Protein AF-A0A352LZV0-F1 (afdb_monomer_lite)

Radius of gyration: 14.79 Å; chains: 1; bounding box: 40×25×39 Å

Sequence (116 aa):
MALHNYATSRDPLQDGDRGFREFVKYRDIMFKHALDIPQIGCEGGTRPEDTGGDLDKMADWVVHGYESMKDAPDYFFCFSPWLLTAPAGSGWENHAWIKPDGKELPVVRKLIDIKN

Foldseek 3Di:
DEDAQALALPQCVPNPNHRRVCVVVVCVVCVVVVRPAAYEHPEYAYACVSVPNPLVSSLVRRLVSQVCVVVDPPRYDDHDYHEQEDDPPDPCQRRHQQHPVRDGGPNVVVVVVDDD

pLDDT: mean 89.56, std 6.38, range [55.75, 96.38]

Structure (mmCIF, N/CA/C/O backbone):
data_AF-A0A352LZV0-F1
#
_entry.id   AF-A0A352LZV0-F1
#
loop_
_atom_site.group_PDB
_atom_site.id
_atom_site.type_symbol
_atom_site.label_atom_id
_atom_site.label_alt_id
_atom_site.label_comp_id
_atom_site.label_asym_id
_atom_site.label_entity_id
_atom_site.label_seq_id
_atom_site.pdbx_PDB_ins_code
_atom_site.Cartn_x
_atom_site.Cartn_y
_atom_site.Cartn_z
_atom_site.occupancy
_atom_site.B_iso_or_equiv
_atom_site.auth_seq_id
_atom_site.auth_comp_id
_atom_site.auth_asym_id
_atom_site.auth_atom_id
_atom_site.pdbx_PDB_model_num
ATOM 1 N N . MET A 1 1 ? 13.603 -10.148 -3.340 1.00 89.44 1 MET A N 1
ATOM 2 C CA . MET A 1 1 ? 13.851 -8.982 -2.471 1.00 89.44 1 MET A CA 1
ATOM 3 C C . MET A 1 1 ? 12.579 -8.661 -1.720 1.00 89.44 1 MET A C 1
ATOM 5 O O . MET A 1 1 ? 11.523 -8.632 -2.339 1.00 89.44 1 MET A O 1
ATOM 9 N N . ALA A 1 2 ? 12.687 -8.446 -0.415 1.00 90.94 2 ALA A N 1
ATOM 10 C CA . ALA A 1 2 ? 11.583 -7.974 0.409 1.00 90.94 2 ALA A CA 1
ATOM 11 C C . ALA A 1 2 ? 11.683 -6.448 0.540 1.00 90.94 2 ALA A C 1
ATOM 13 O O . ALA A 1 2 ? 12.785 -5.932 0.731 1.00 90.94 2 ALA A O 1
ATOM 14 N N . LEU A 1 3 ? 10.569 -5.742 0.356 1.00 90.38 3 LEU A N 1
ATOM 15 C CA . LEU A 1 3 ? 10.523 -4.284 0.304 1.00 90.38 3 LEU A CA 1
ATOM 16 C C . LEU A 1 3 ? 9.553 -3.713 1.330 1.00 90.38 3 LEU A C 1
ATOM 18 O O . LEU A 1 3 ? 8.443 -4.218 1.503 1.00 90.38 3 LEU A O 1
ATOM 22 N N . HIS A 1 4 ? 9.975 -2.604 1.932 1.00 90.00 4 HIS A N 1
ATOM 23 C CA . HIS A 1 4 ? 9.130 -1.737 2.737 1.00 90.00 4 HIS A CA 1
ATOM 24 C C . HIS A 1 4 ? 8.680 -0.597 1.819 1.00 90.00 4 HIS A C 1
ATOM 26 O O . HIS A 1 4 ? 9.510 0.199 1.381 1.00 90.00 4 HIS A O 1
ATOM 32 N N . ASN A 1 5 ? 7.401 -0.557 1.455 1.00 87.75 5 ASN A N 1
ATOM 33 C CA . ASN A 1 5 ? 6.903 0.273 0.357 1.00 87.75 5 ASN A CA 1
ATOM 34 C C . ASN A 1 5 ? 5.754 1.173 0.827 1.00 87.75 5 ASN A C 1
ATOM 36 O O . ASN A 1 5 ? 4.582 0.798 0.751 1.00 87.75 5 ASN A O 1
ATOM 40 N N . TYR A 1 6 ? 6.102 2.340 1.366 1.00 87.75 6 TYR A N 1
ATOM 41 C CA . TYR A 1 6 ? 5.155 3.273 1.977 1.00 87.75 6 TYR A CA 1
ATOM 42 C C . TYR A 1 6 ? 4.750 4.387 1.011 1.00 87.75 6 TYR A C 1
ATOM 44 O O . TYR A 1 6 ? 5.595 4.947 0.322 1.00 87.75 6 TYR A O 1
ATOM 52 N N . ALA A 1 7 ? 3.471 4.772 1.025 1.00 81.94 7 ALA A N 1
ATOM 53 C CA . ALA A 1 7 ? 2.973 5.894 0.226 1.00 81.94 7 ALA A CA 1
ATOM 54 C C . ALA A 1 7 ? 3.647 7.225 0.610 1.00 81.94 7 ALA A C 1
ATOM 56 O O . ALA A 1 7 ? 3.904 8.065 -0.257 1.00 81.94 7 ALA A O 1
ATOM 57 N N . THR A 1 8 ? 4.005 7.392 1.891 1.00 84.31 8 THR A N 1
ATOM 58 C CA . THR A 1 8 ? 4.530 8.645 2.464 1.00 84.31 8 THR A CA 1
ATOM 59 C C . THR A 1 8 ? 3.548 9.806 2.240 1.00 84.31 8 THR A C 1
ATOM 61 O O . THR A 1 8 ? 2.345 9.598 2.237 1.00 84.31 8 THR A O 1
ATOM 64 N N . SER A 1 9 ? 4.013 11.034 2.015 1.00 79.25 9 SER A N 1
ATOM 65 C CA . SER A 1 9 ? 3.156 12.213 1.820 1.00 79.25 9 SER A CA 1
ATOM 66 C C . SER A 1 9 ? 2.605 12.389 0.395 1.00 79.25 9 SER A C 1
ATOM 68 O O . SER A 1 9 ? 2.148 13.481 0.051 1.00 79.25 9 SER A O 1
ATOM 70 N N . ARG A 1 10 ? 2.694 11.368 -0.466 1.00 82.81 10 ARG A N 1
ATOM 71 C CA . ARG A 1 10 ? 2.282 11.441 -1.878 1.00 82.81 10 ARG A CA 1
ATOM 72 C C . ARG A 1 10 ? 0.884 10.885 -2.058 1.00 82.81 10 ARG A C 1
ATOM 74 O O . ARG A 1 10 ? 0.639 9.754 -1.654 1.00 82.81 10 ARG A O 1
ATOM 81 N N . ASP A 1 11 ? 0.005 11.670 -2.678 1.00 84.12 11 ASP A N 1
ATOM 82 C CA . ASP A 1 11 ? -1.384 11.269 -2.885 1.00 84.12 11 ASP A CA 1
ATOM 83 C C . ASP A 1 11 ? -1.495 10.373 -4.124 1.00 84.12 11 ASP A C 1
ATOM 85 O O . ASP A 1 11 ? -1.403 10.889 -5.234 1.00 84.12 11 ASP A O 1
ATOM 89 N N . PRO A 1 12 ? -1.712 9.056 -3.977 1.00 82.94 12 PRO A N 1
ATOM 90 C CA . PRO A 1 12 ? -1.795 8.116 -5.081 1.00 82.94 12 PRO A CA 1
ATOM 91 C C . PRO A 1 12 ? -2.904 8.440 -6.088 1.00 82.94 12 PRO A C 1
ATOM 93 O O . PRO A 1 12 ? -2.817 8.078 -7.260 1.00 82.94 12 PRO A O 1
ATOM 96 N N . LEU A 1 13 ? -3.955 9.131 -5.642 1.00 82.38 13 LEU A N 1
ATOM 97 C CA . LEU A 1 13 ? -5.094 9.485 -6.482 1.00 82.38 13 LEU A CA 1
ATOM 98 C C . LEU A 1 13 ? -4.825 10.750 -7.310 1.00 82.38 13 LEU A C 1
ATOM 100 O O . LEU A 1 13 ? -5.483 10.965 -8.325 1.00 82.38 13 LEU A O 1
ATOM 104 N N . GLN A 1 14 ? -3.875 11.595 -6.889 1.00 85.44 14 GLN A N 1
ATOM 105 C CA . GLN A 1 14 ? -3.570 12.878 -7.539 1.00 85.44 14 GLN A CA 1
ATOM 106 C C . GLN A 1 14 ? -2.193 12.894 -8.212 1.00 85.44 14 GLN A C 1
ATOM 108 O O . GLN A 1 14 ? -2.054 13.372 -9.336 1.00 85.44 14 GLN A O 1
ATOM 113 N N . ASP A 1 15 ? -1.180 12.340 -7.550 1.00 81.25 15 ASP A N 1
ATOM 114 C CA . ASP A 1 15 ? 0.197 12.215 -8.038 1.00 81.25 15 ASP A CA 1
ATOM 115 C C . ASP A 1 15 ? 0.386 10.973 -8.936 1.00 81.25 15 ASP A C 1
ATOM 117 O O . ASP A 1 15 ? 1.516 10.632 -9.323 1.00 81.25 15 ASP A O 1
ATOM 121 N N . GLY A 1 16 ? -0.721 10.291 -9.255 1.00 76.25 16 GLY A N 1
ATOM 122 C CA . GLY A 1 16 ? -0.739 8.945 -9.808 1.00 76.25 16 GLY A CA 1
ATOM 123 C C . GLY A 1 16 ? -0.056 7.974 -8.857 1.00 76.25 16 GLY A C 1
ATOM 124 O O . GLY A 1 16 ? 0.101 8.233 -7.670 1.00 76.25 16 GLY A O 1
ATOM 125 N N . ASP A 1 17 ? 0.466 6.880 -9.389 1.00 69.19 17 ASP A N 1
ATOM 126 C CA . ASP A 1 17 ? 0.951 5.803 -8.536 1.00 69.19 17 ASP A CA 1
ATOM 127 C C . ASP A 1 17 ? 2.315 6.052 -7.838 1.00 69.19 17 ASP A C 1
ATOM 129 O O . ASP A 1 17 ? 3.058 5.137 -7.466 1.00 69.19 17 ASP A O 1
ATOM 133 N N . ARG A 1 18 ? 2.720 7.313 -7.697 1.00 68.75 18 ARG A N 1
ATOM 134 C CA . ARG A 1 18 ? 3.949 7.696 -7.000 1.00 68.75 18 ARG A CA 1
ATOM 135 C C . ARG A 1 18 ? 3.754 7.551 -5.489 1.00 68.75 18 ARG A C 1
ATOM 137 O O . ARG A 1 18 ? 2.689 7.815 -4.957 1.00 68.75 18 ARG A O 1
ATOM 144 N N . GLY A 1 19 ? 4.806 7.132 -4.789 1.00 73.00 19 GLY A N 1
ATOM 145 C CA . GLY A 1 19 ? 4.744 6.784 -3.363 1.00 73.00 19 GLY A 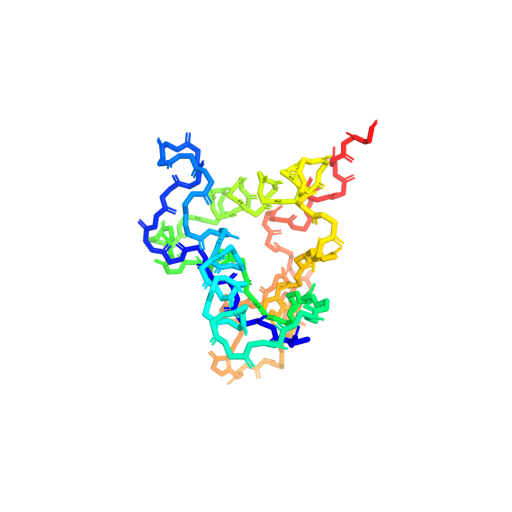CA 1
ATOM 146 C C . GLY A 1 19 ? 4.629 5.276 -3.169 1.00 73.00 19 GLY A C 1
ATOM 147 O O . GLY A 1 19 ? 5.539 4.673 -2.631 1.00 73.00 19 GLY A O 1
ATOM 148 N N . PHE A 1 20 ? 3.602 4.625 -3.718 1.00 82.19 20 PHE A N 1
ATOM 149 C CA . PHE A 1 20 ? 3.463 3.163 -3.604 1.00 82.19 20 PHE A CA 1
ATOM 150 C C . PHE A 1 20 ? 4.153 2.361 -4.725 1.00 82.19 20 PHE A C 1
ATOM 152 O O . PHE A 1 20 ? 4.150 1.132 -4.698 1.00 82.19 20 PHE A O 1
ATOM 159 N N . ARG A 1 21 ? 4.783 3.016 -5.710 1.00 85.94 21 ARG A N 1
ATOM 160 C CA . ARG A 1 21 ? 5.590 2.359 -6.763 1.00 85.94 21 ARG A CA 1
ATOM 161 C C . ARG A 1 21 ? 7.097 2.438 -6.555 1.00 85.94 21 ARG A C 1
ATOM 163 O O . ARG A 1 21 ? 7.858 2.370 -7.523 1.00 85.94 21 ARG A O 1
ATOM 170 N N . GLU A 1 22 ? 7.579 2.579 -5.322 1.00 85.56 22 GLU A N 1
ATOM 171 C CA . GLU A 1 22 ? 9.032 2.609 -5.097 1.00 85.56 22 GLU A CA 1
ATOM 172 C C . GLU A 1 22 ? 9.728 1.312 -5.517 1.00 85.56 22 GLU A C 1
ATOM 174 O O . GLU A 1 22 ? 10.900 1.351 -5.894 1.00 85.56 22 GLU A O 1
ATOM 179 N N . PHE A 1 23 ? 8.995 0.196 -5.583 1.00 89.69 23 PHE A N 1
ATOM 180 C CA . PHE A 1 23 ? 9.463 -1.070 -6.153 1.00 89.69 23 PHE A CA 1
ATOM 181 C C . PHE A 1 23 ? 10.091 -0.910 -7.553 1.00 89.69 23 PHE A C 1
ATOM 183 O O . PHE A 1 23 ? 11.091 -1.561 -7.854 1.00 89.69 23 PHE A O 1
ATOM 190 N N . VAL A 1 24 ? 9.608 0.034 -8.375 1.00 90.94 24 VAL A N 1
ATOM 191 C CA . VAL A 1 24 ? 10.198 0.340 -9.691 1.00 90.94 24 VAL A CA 1
ATOM 192 C C . VAL A 1 24 ? 11.612 0.910 -9.540 1.00 90.94 24 VAL A C 1
ATOM 194 O O . VAL A 1 24 ? 12.545 0.460 -10.199 1.00 90.94 24 VAL A O 1
ATOM 197 N N . LYS A 1 25 ? 11.811 1.856 -8.617 1.00 89.69 25 LYS A N 1
ATOM 198 C CA . LYS A 1 25 ? 13.139 2.436 -8.356 1.00 89.69 25 LYS A CA 1
ATOM 199 C C . LYS A 1 25 ? 14.090 1.394 -7.773 1.00 89.69 25 LYS A C 1
ATOM 201 O O . LYS A 1 25 ? 15.253 1.332 -8.166 1.00 89.69 25 LYS A O 1
ATOM 206 N N . TYR A 1 26 ? 13.603 0.567 -6.847 1.00 90.38 26 TYR A N 1
ATOM 207 C CA . TYR A 1 26 ? 14.402 -0.521 -6.290 1.00 90.38 26 TYR A CA 1
ATOM 208 C C . TYR A 1 26 ? 14.793 -1.526 -7.372 1.00 90.38 26 TYR A C 1
ATOM 210 O O . TYR A 1 26 ? 15.931 -1.988 -7.391 1.00 90.38 26 TYR A O 1
ATOM 218 N N . ARG A 1 27 ? 13.896 -1.817 -8.320 1.00 93.06 27 ARG A N 1
ATOM 219 C CA . ARG A 1 27 ? 14.204 -2.660 -9.474 1.00 93.06 27 ARG A CA 1
ATOM 220 C C . ARG A 1 27 ? 15.349 -2.085 -10.305 1.00 93.06 27 ARG A C 1
ATOM 222 O O . ARG A 1 27 ? 16.301 -2.814 -10.570 1.00 93.06 27 ARG A O 1
ATOM 229 N N . ASP A 1 28 ? 15.303 -0.797 -10.638 1.00 92.75 28 ASP A N 1
ATOM 230 C CA . ASP A 1 28 ? 16.358 -0.131 -11.412 1.00 92.75 28 ASP A CA 1
ATOM 231 C C . ASP A 1 28 ? 17.720 -0.181 -10.707 1.00 92.75 28 ASP A C 1
ATOM 233 O O . ASP A 1 28 ? 18.753 -0.389 -11.345 1.00 92.75 28 ASP A O 1
ATOM 237 N N . ILE A 1 29 ? 17.740 -0.003 -9.382 1.00 92.50 29 ILE A N 1
ATOM 238 C CA . ILE A 1 29 ? 18.966 -0.106 -8.580 1.00 92.50 29 ILE A CA 1
ATOM 239 C C . ILE A 1 29 ? 19.516 -1.531 -8.638 1.00 92.50 29 ILE A C 1
ATOM 241 O O . ILE A 1 29 ? 20.687 -1.720 -8.955 1.00 92.50 29 ILE A O 1
ATOM 245 N N . MET A 1 30 ? 18.679 -2.537 -8.385 1.00 93.19 30 MET A N 1
ATOM 246 C CA . MET A 1 30 ? 19.109 -3.937 -8.392 1.00 93.19 30 MET A CA 1
ATOM 247 C C . MET A 1 30 ? 19.617 -4.365 -9.773 1.00 93.19 30 MET A C 1
ATOM 249 O O . MET A 1 30 ? 20.655 -5.020 -9.877 1.00 93.19 30 MET A O 1
ATOM 253 N N . PHE A 1 31 ? 18.968 -3.900 -10.842 1.00 93.12 31 PHE A N 1
ATOM 254 C CA . PHE A 1 31 ? 19.379 -4.193 -12.211 1.00 93.12 31 PHE A CA 1
ATOM 255 C C . PHE A 1 31 ? 20.765 -3.618 -12.550 1.00 93.12 31 PHE A C 1
ATOM 257 O O . PHE A 1 31 ? 21.559 -4.287 -13.210 1.00 93.12 31 PHE A O 1
ATOM 264 N N . LYS A 1 32 ? 21.123 -2.431 -12.029 1.00 95.50 32 LYS A N 1
ATOM 265 C CA . LYS A 1 32 ? 22.486 -1.864 -12.160 1.00 95.50 32 LYS A CA 1
ATOM 266 C C . LYS A 1 32 ? 23.566 -2.736 -11.518 1.00 95.50 32 LYS A C 1
ATOM 268 O O . LYS A 1 32 ? 24.729 -2.640 -11.900 1.00 95.50 32 LYS A O 1
ATOM 273 N N . HIS A 1 33 ? 23.186 -3.585 -10.570 1.00 95.25 33 HIS A N 1
ATOM 274 C CA . HIS A 1 33 ? 24.065 -4.555 -9.924 1.00 95.25 33 HIS A CA 1
ATOM 275 C C . HIS A 1 33 ? 23.932 -5.967 -10.514 1.00 95.25 33 HIS A C 1
ATOM 277 O O . HIS A 1 33 ? 24.391 -6.923 -9.896 1.00 95.25 33 HIS A O 1
ATOM 283 N N . ALA A 1 34 ? 23.318 -6.107 -11.697 1.00 94.12 34 ALA A N 1
ATOM 284 C CA . ALA A 1 34 ? 23.020 -7.390 -12.338 1.00 94.12 34 ALA A CA 1
ATOM 285 C C . ALA A 1 34 ? 22.181 -8.341 -11.459 1.00 94.12 34 ALA A C 1
ATOM 287 O O . ALA A 1 34 ? 22.239 -9.561 -11.611 1.00 94.12 34 ALA A O 1
ATOM 288 N N . LEU A 1 35 ? 21.386 -7.784 -10.540 1.00 92.06 35 LEU A N 1
ATOM 289 C CA . LEU A 1 35 ? 20.462 -8.531 -9.698 1.00 92.06 35 LEU A CA 1
ATOM 290 C C . LEU A 1 35 ? 19.046 -8.383 -10.249 1.00 92.06 35 LEU A C 1
ATOM 292 O O . LEU A 1 35 ? 18.304 -7.461 -9.909 1.00 92.06 35 LEU A O 1
ATOM 296 N N . ASP A 1 36 ? 18.674 -9.328 -11.103 1.00 89.94 36 ASP A N 1
ATOM 297 C CA . ASP A 1 36 ? 17.310 -9.494 -11.584 1.00 89.94 36 ASP A CA 1
ATOM 298 C C . ASP A 1 36 ? 16.567 -10.477 -10.666 1.00 89.94 36 ASP A C 1
ATOM 300 O O . ASP A 1 36 ? 16.608 -11.688 -10.876 1.00 89.94 36 ASP A O 1
ATOM 304 N N . ILE A 1 37 ? 15.950 -9.967 -9.594 1.00 91.06 37 ILE A N 1
ATOM 305 C CA . ILE A 1 37 ? 15.226 -10.808 -8.629 1.00 91.06 37 ILE A CA 1
ATOM 306 C C . ILE A 1 37 ? 13.781 -10.342 -8.404 1.00 91.06 37 ILE A C 1
ATOM 308 O O . ILE A 1 37 ? 13.537 -9.129 -8.376 1.00 91.06 37 ILE A O 1
ATOM 312 N N . PRO A 1 38 ? 12.842 -11.283 -8.166 1.00 93.69 38 PRO A N 1
ATOM 313 C CA . PRO A 1 38 ? 11.471 -10.985 -7.758 1.00 93.69 38 PRO A CA 1
ATOM 314 C C . PRO A 1 38 ? 11.396 -10.082 -6.529 1.00 93.69 38 PRO A C 1
ATOM 316 O O . PRO A 1 38 ? 12.252 -10.150 -5.639 1.00 93.69 38 PRO A O 1
ATOM 319 N N . GLN A 1 39 ? 10.347 -9.274 -6.449 1.00 94.38 39 GLN A 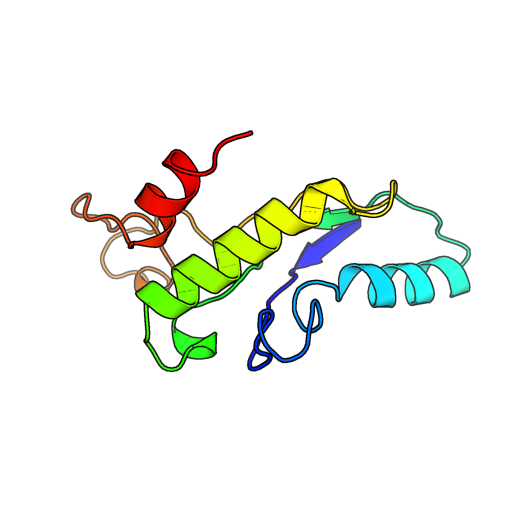N 1
ATOM 320 C CA . GLN A 1 39 ? 10.086 -8.334 -5.369 1.00 94.38 39 GLN A CA 1
ATOM 321 C C . GLN A 1 39 ? 8.739 -8.626 -4.707 1.00 94.38 39 GLN A C 1
ATOM 323 O O . GLN A 1 39 ? 7.722 -8.796 -5.376 1.00 94.38 39 GLN A O 1
ATOM 328 N N 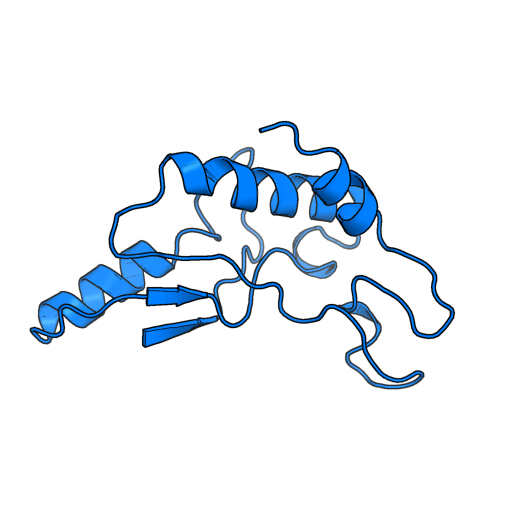. ILE A 1 40 ? 8.741 -8.655 -3.379 1.00 92.88 40 ILE A N 1
ATOM 329 C CA . ILE A 1 40 ? 7.541 -8.773 -2.549 1.00 92.88 40 ILE A CA 1
ATOM 330 C C . ILE A 1 40 ? 7.493 -7.577 -1.600 1.00 92.88 40 ILE A C 1
ATOM 332 O O . ILE A 1 40 ? 8.508 -7.238 -0.985 1.00 92.88 40 ILE A O 1
ATOM 336 N N . GLY A 1 41 ? 6.338 -6.926 -1.474 1.00 90.94 41 GLY A N 1
ATOM 337 C CA . GLY A 1 41 ? 6.101 -5.995 -0.378 1.00 90.94 41 GLY A CA 1
ATOM 338 C C . GLY A 1 41 ? 5.915 -6.796 0.904 1.00 90.94 41 GLY A C 1
ATOM 339 O O . GLY A 1 41 ? 5.008 -7.622 0.971 1.00 90.94 41 GLY A O 1
ATOM 340 N N . CYS A 1 42 ? 6.775 -6.595 1.899 1.00 89.00 42 CYS A N 1
ATOM 341 C CA . CYS A 1 42 ? 6.655 -7.239 3.213 1.00 89.00 42 CYS A CA 1
ATOM 342 C C . CYS A 1 42 ? 6.113 -6.287 4.280 1.00 89.00 42 CYS A C 1
ATOM 344 O O . CYS A 1 42 ? 5.568 -6.741 5.278 1.00 89.00 42 CYS A O 1
ATOM 346 N N . GLU A 1 43 ? 6.228 -4.983 4.040 1.00 88.75 43 GLU A N 1
ATOM 347 C CA . GLU A 1 43 ? 5.690 -3.913 4.869 1.00 88.75 43 GLU A CA 1
ATOM 348 C C . GLU A 1 43 ? 5.356 -2.726 3.966 1.00 88.75 43 GLU A C 1
ATOM 350 O O . GLU A 1 43 ? 5.974 -2.555 2.909 1.00 88.75 43 GLU A O 1
ATOM 355 N N . GLY A 1 44 ? 4.429 -1.866 4.372 1.00 84.00 44 GLY A N 1
ATOM 356 C CA . GLY A 1 44 ? 4.135 -0.664 3.601 1.00 84.00 44 GLY A CA 1
ATOM 357 C C . GLY A 1 44 ? 2.668 -0.284 3.565 1.00 84.00 44 GLY A C 1
ATOM 358 O O . GLY A 1 44 ? 1.903 -0.562 4.493 1.00 84.00 44 GLY A O 1
ATOM 359 N N . GLY A 1 45 ? 2.300 0.372 2.467 1.00 85.31 45 GLY A N 1
ATOM 360 C CA . GLY A 1 45 ? 0.998 0.990 2.262 1.00 85.31 45 GLY A CA 1
ATOM 361 C C . GLY A 1 45 ? 0.945 2.420 2.793 1.00 85.31 45 GLY A C 1
ATOM 362 O O . GLY A 1 45 ? 1.958 3.115 2.886 1.00 85.31 45 GLY A O 1
ATOM 363 N N . THR A 1 46 ? -0.261 2.864 3.116 1.00 90.19 46 THR A N 1
ATOM 364 C CA . THR A 1 46 ? -0.530 4.200 3.648 1.00 90.19 46 THR A CA 1
ATOM 365 C C . THR A 1 46 ? -0.803 4.098 5.139 1.00 90.19 46 THR A C 1
ATOM 367 O O . THR A 1 46 ? -1.637 3.299 5.567 1.00 90.19 46 THR A O 1
ATOM 370 N N . ARG A 1 47 ? -0.093 4.896 5.934 1.00 90.56 47 ARG A N 1
ATOM 371 C CA . ARG A 1 47 ? -0.285 4.994 7.383 1.00 90.56 47 ARG A CA 1
ATOM 372 C C . ARG A 1 47 ? -1.175 6.194 7.726 1.00 90.56 47 ARG A C 1
ATOM 374 O O . ARG A 1 47 ? -1.295 7.102 6.905 1.00 90.56 47 ARG A O 1
ATOM 381 N N . PRO A 1 48 ? -1.758 6.262 8.934 1.00 91.88 48 PRO A N 1
ATOM 382 C CA . PRO A 1 48 ? -2.568 7.412 9.331 1.00 91.88 48 PRO A CA 1
ATOM 383 C C . PRO A 1 48 ? -1.836 8.755 9.182 1.00 91.88 48 PRO A C 1
ATOM 385 O O . PRO A 1 48 ? -2.430 9.737 8.750 1.00 91.88 48 PRO A O 1
ATOM 388 N N . GLU A 1 49 ? -0.540 8.821 9.490 1.00 91.50 49 GLU A N 1
ATOM 389 C CA . GLU A 1 49 ? 0.258 10.046 9.357 1.00 91.50 49 GLU A CA 1
ATOM 390 C C . GLU A 1 49 ? 0.472 10.488 7.903 1.00 91.50 49 GLU A C 1
ATOM 392 O O . GLU A 1 49 ? 0.613 11.684 7.644 1.00 91.50 49 GLU A O 1
ATOM 397 N N . ASP A 1 50 ? 0.439 9.551 6.954 1.00 89.56 50 ASP A N 1
ATOM 398 C CA . ASP A 1 50 ? 0.608 9.823 5.524 1.00 89.56 50 ASP A CA 1
ATOM 399 C C . ASP A 1 50 ? -0.598 10.612 4.963 1.00 89.56 50 ASP A C 1
ATOM 401 O O . ASP A 1 50 ? -0.470 11.351 3.986 1.00 89.56 50 ASP A O 1
ATOM 405 N N . THR A 1 51 ? -1.756 10.531 5.632 1.00 91.62 51 THR A N 1
ATOM 406 C CA . THR A 1 51 ? -2.994 11.254 5.295 1.00 91.62 51 THR A CA 1
ATOM 407 C C . THR A 1 51 ? -3.387 12.309 6.330 1.00 91.62 51 THR A C 1
ATOM 409 O O . THR A 1 51 ? -4.525 12.778 6.338 1.00 91.62 51 THR A O 1
ATOM 412 N N . GLY A 1 52 ? -2.468 12.705 7.219 1.00 91.81 52 GLY A N 1
ATOM 413 C CA . GLY A 1 52 ? -2.746 13.705 8.257 1.00 91.81 52 GLY A CA 1
ATOM 414 C C . GLY A 1 52 ? -3.766 13.250 9.311 1.00 91.81 52 GLY A C 1
ATOM 415 O O . GLY A 1 52 ? -4.376 14.086 9.972 1.00 91.81 52 GLY A O 1
ATOM 416 N N . GLY A 1 53 ? -3.960 11.939 9.466 1.00 92.50 53 GLY A N 1
ATOM 417 C CA . GLY A 1 53 ? -4.911 11.321 10.391 1.00 92.50 53 GLY A CA 1
ATOM 418 C C . GLY A 1 53 ? -6.278 11.001 9.782 1.00 92.50 53 GLY A C 1
ATOM 419 O O . GLY A 1 53 ? -7.124 10.444 10.480 1.00 92.50 53 GLY A O 1
ATOM 420 N N . ASP A 1 54 ? -6.508 11.312 8.503 1.00 94.31 54 ASP A N 1
ATOM 421 C CA . ASP A 1 54 ? -7.750 10.967 7.809 1.00 94.31 54 ASP A CA 1
ATOM 422 C C . ASP A 1 54 ? -7.762 9.473 7.441 1.00 94.31 54 ASP A C 1
ATOM 424 O O . ASP A 1 54 ? -7.083 9.025 6.510 1.00 94.31 54 ASP A O 1
ATOM 428 N N . LEU A 1 55 ? -8.521 8.694 8.214 1.00 94.69 55 LEU A N 1
ATOM 429 C CA . LEU A 1 55 ? -8.592 7.238 8.097 1.00 94.69 55 LEU A CA 1
ATOM 430 C C . LEU A 1 55 ? -9.403 6.762 6.887 1.00 94.69 55 LEU A C 1
ATOM 432 O O . LEU A 1 55 ? -9.134 5.669 6.386 1.00 94.69 55 LEU A O 1
ATOM 436 N N . ASP A 1 56 ? -10.368 7.552 6.414 1.00 95.25 56 ASP A N 1
ATOM 437 C CA . ASP A 1 56 ? -11.132 7.221 5.209 1.00 95.25 56 ASP A CA 1
ATOM 438 C C . ASP A 1 56 ? -10.278 7.470 3.968 1.00 95.25 56 ASP A C 1
ATOM 440 O O . ASP A 1 56 ? -10.186 6.599 3.101 1.00 95.25 56 ASP A O 1
ATOM 444 N N . LYS A 1 57 ? -9.544 8.590 3.948 1.00 93.69 57 LYS A N 1
ATOM 445 C CA . LYS A 1 57 ? -8.544 8.869 2.915 1.00 93.69 57 LYS A CA 1
ATOM 446 C C . LYS A 1 57 ? -7.437 7.813 2.892 1.00 93.69 57 LYS A C 1
ATOM 448 O O . LYS A 1 57 ? -7.053 7.348 1.822 1.00 93.69 57 LYS A O 1
ATOM 453 N N . MET A 1 58 ? -6.946 7.395 4.063 1.00 93.50 58 MET A N 1
ATOM 454 C CA . MET A 1 58 ? -5.969 6.303 4.175 1.00 93.50 58 MET A CA 1
ATOM 455 C C . MET A 1 58 ? -6.524 5.013 3.561 1.00 93.50 58 MET A C 1
ATOM 457 O O . MET A 1 58 ? -5.822 4.333 2.816 1.00 93.50 58 MET A O 1
ATOM 461 N N . ALA A 1 59 ? -7.784 4.682 3.852 1.00 94.12 59 ALA A N 1
ATOM 462 C CA . ALA A 1 59 ? -8.436 3.504 3.299 1.00 94.12 59 ALA A CA 1
ATOM 463 C C . ALA A 1 59 ? -8.562 3.572 1.769 1.00 94.12 59 ALA A C 1
ATOM 465 O O . ALA A 1 59 ? -8.262 2.580 1.107 1.00 94.12 59 ALA A O 1
ATOM 466 N N . ASP A 1 60 ? -8.933 4.726 1.209 1.00 92.50 60 ASP A N 1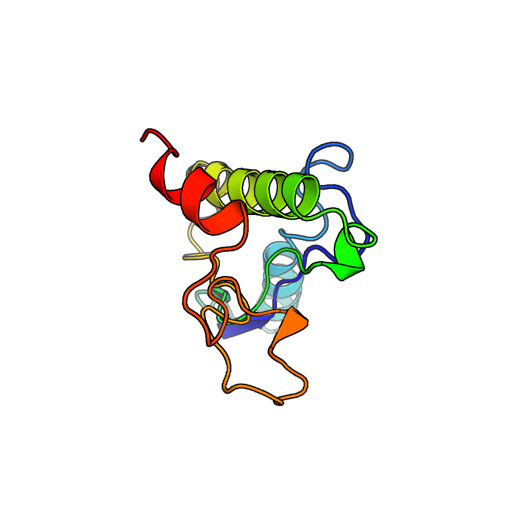
ATOM 467 C CA . ASP A 1 60 ? -9.006 4.930 -0.245 1.00 92.50 60 ASP A CA 1
ATOM 468 C C . ASP A 1 60 ? -7.646 4.755 -0.923 1.00 92.50 60 ASP A C 1
ATOM 470 O O . ASP A 1 60 ? -7.536 4.074 -1.941 1.00 92.50 60 ASP A O 1
ATOM 474 N N . TRP A 1 61 ? -6.587 5.312 -0.333 1.00 92.31 61 TRP A N 1
ATOM 475 C CA . TRP A 1 61 ? -5.227 5.169 -0.850 1.00 92.31 61 TRP A CA 1
ATOM 476 C C . TRP A 1 61 ? -4.743 3.717 -0.831 1.00 92.31 61 TRP A C 1
ATOM 478 O O . TRP A 1 61 ? -4.113 3.261 -1.786 1.00 92.31 61 TRP A O 1
ATOM 488 N N . VAL A 1 62 ? -5.056 2.976 0.236 1.00 91.81 62 VAL A N 1
ATOM 489 C CA . VAL A 1 62 ? -4.729 1.548 0.322 1.00 91.81 62 VAL A CA 1
ATOM 490 C C . VAL A 1 62 ? -5.476 0.759 -0.752 1.00 91.81 62 VAL A C 1
ATOM 492 O O . VAL A 1 62 ? -4.844 -0.023 -1.460 1.00 91.81 62 VAL A O 1
ATOM 495 N N . VAL A 1 63 ? -6.788 0.968 -0.896 1.00 91.81 63 VAL A N 1
ATOM 496 C CA . VAL A 1 63 ? -7.613 0.290 -1.911 1.00 91.81 63 VAL A CA 1
ATOM 497 C C . VAL A 1 63 ? -7.069 0.550 -3.311 1.00 91.81 63 VAL A C 1
ATOM 499 O O . VAL A 1 63 ? -6.823 -0.410 -4.036 1.00 91.81 63 VAL A O 1
ATOM 502 N N . HIS A 1 64 ? -6.776 1.809 -3.650 1.00 89.94 64 HIS A N 1
ATOM 503 C CA . HIS A 1 64 ? -6.170 2.169 -4.937 1.00 89.94 64 HIS A CA 1
ATOM 504 C C . HIS A 1 64 ? -4.850 1.425 -5.179 1.00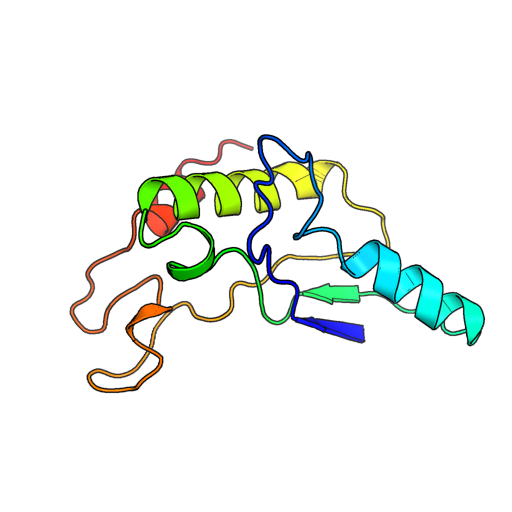 89.94 64 HIS A C 1
ATOM 506 O O . HIS A 1 64 ? -4.611 0.906 -6.269 1.00 89.94 64 HIS A O 1
ATOM 512 N N . GLY A 1 65 ? -4.008 1.305 -4.147 1.00 88.81 65 GLY A N 1
ATOM 513 C CA . GLY A 1 65 ? -2.786 0.504 -4.208 1.00 88.81 65 GLY A CA 1
ATOM 514 C C . GLY A 1 65 ? -3.063 -0.953 -4.592 1.00 88.81 65 GLY A C 1
ATOM 515 O O . GLY A 1 65 ? -2.455 -1.463 -5.531 1.00 88.81 65 GLY A O 1
ATOM 516 N N . TYR A 1 66 ? -4.017 -1.617 -3.936 1.00 90.00 66 TYR A N 1
ATOM 517 C CA . TYR A 1 66 ? -4.393 -2.991 -4.289 1.00 90.00 66 TYR A CA 1
ATOM 518 C C . TYR A 1 66 ? -5.014 -3.100 -5.685 1.00 90.00 66 TYR A C 1
ATOM 520 O O . TYR A 1 66 ? -4.647 -4.003 -6.434 1.00 90.00 66 TYR A O 1
ATOM 528 N N . GLU A 1 67 ? -5.892 -2.178 -6.078 1.00 89.06 67 GLU A N 1
ATOM 529 C CA . GLU A 1 67 ? -6.491 -2.160 -7.418 1.00 89.06 67 GLU A CA 1
ATOM 530 C C . GLU A 1 67 ? -5.440 -1.975 -8.522 1.00 89.06 67 GLU A C 1
ATOM 532 O O . GLU A 1 67 ? -5.573 -2.552 -9.602 1.00 89.06 67 GLU A O 1
ATOM 537 N N . SER A 1 68 ? -4.359 -1.235 -8.251 1.00 88.38 68 SER A N 1
ATOM 538 C CA . SER A 1 68 ? -3.246 -1.052 -9.193 1.00 88.38 68 SER A CA 1
ATOM 539 C C . SER A 1 68 ? -2.464 -2.342 -9.481 1.00 88.38 68 SER A C 1
ATOM 541 O O . SER A 1 68 ? -1.773 -2.423 -10.498 1.00 88.38 68 SER A O 1
ATOM 543 N N . MET A 1 69 ? -2.587 -3.379 -8.637 1.00 88.81 69 MET A N 1
ATOM 544 C CA . MET A 1 69 ? -1.878 -4.651 -8.840 1.00 88.81 69 MET A CA 1
ATOM 545 C C . MET A 1 69 ? -2.298 -5.378 -10.114 1.00 88.81 69 MET A C 1
ATOM 547 O O . MET A 1 69 ? -1.516 -6.170 -10.636 1.00 88.81 69 MET A O 1
ATOM 551 N N . LYS A 1 70 ? -3.489 -5.087 -10.653 1.00 89.88 70 LYS A N 1
ATOM 552 C CA . LYS A 1 70 ? -3.925 -5.611 -11.957 1.00 89.88 70 LYS A CA 1
ATOM 553 C C . LYS A 1 70 ? -2.972 -5.222 -13.098 1.00 89.88 70 LYS A C 1
ATOM 555 O O . LYS A 1 70 ? -2.858 -5.957 -14.072 1.00 89.88 70 LYS A O 1
ATOM 560 N N . ASP A 1 71 ? -2.278 -4.094 -12.937 1.00 89.25 71 ASP A N 1
ATOM 561 C CA . ASP A 1 71 ? -1.333 -3.515 -13.893 1.00 89.25 71 ASP A CA 1
ATOM 562 C C . ASP A 1 71 ? 0.115 -3.559 -13.354 1.00 89.25 71 ASP A C 1
ATOM 564 O O . ASP A 1 71 ? 1.006 -2.851 -13.845 1.00 89.25 71 ASP A O 1
ATOM 568 N N . ALA A 1 72 ? 0.373 -4.347 -12.302 1.00 89.75 72 ALA A N 1
ATOM 569 C CA . ALA A 1 72 ? 1.705 -4.459 -11.724 1.00 89.75 72 ALA A CA 1
ATOM 570 C C . ALA A 1 72 ? 2.677 -5.164 -12.689 1.00 89.75 72 ALA A C 1
ATOM 572 O O . ALA A 1 72 ? 2.299 -6.114 -13.378 1.00 89.75 72 ALA A O 1
ATOM 573 N N . PRO A 1 73 ? 3.953 -4.739 -12.730 1.00 92.12 73 PRO A N 1
ATOM 574 C CA . PRO A 1 73 ? 4.988 -5.481 -13.437 1.00 92.12 73 PRO A CA 1
ATOM 575 C C . PRO A 1 73 ? 5.151 -6.902 -12.883 1.00 92.12 73 PRO A C 1
ATOM 577 O O . PRO A 1 73 ? 5.039 -7.118 -11.678 1.00 92.12 73 PRO A O 1
ATOM 580 N N . ASP A 1 74 ? 5.525 -7.842 -13.748 1.00 94.19 74 ASP A N 1
ATOM 581 C CA . ASP A 1 74 ? 5.711 -9.269 -13.434 1.00 94.19 74 ASP A CA 1
ATOM 582 C C . ASP A 1 74 ? 6.750 -9.567 -12.336 1.00 94.19 74 ASP A C 1
ATOM 584 O O . ASP A 1 74 ? 6.741 -10.642 -11.736 1.00 94.19 74 ASP A O 1
ATOM 588 N N . TYR A 1 75 ? 7.635 -8.615 -12.041 1.00 93.69 75 TYR A N 1
ATOM 589 C CA . TYR A 1 75 ? 8.619 -8.728 -10.973 1.00 93.69 75 TYR A CA 1
ATOM 590 C C . TYR A 1 75 ? 8.098 -8.303 -9.591 1.00 93.69 75 TYR A C 1
ATOM 592 O O . TYR A 1 75 ? 8.823 -8.515 -8.618 1.00 93.69 75 TYR A O 1
ATOM 600 N N . PHE A 1 76 ? 6.908 -7.701 -9.466 1.00 94.38 76 PHE A N 1
ATOM 601 C CA . PHE A 1 76 ? 6.336 -7.256 -8.188 1.00 94.38 76 PHE A CA 1
ATOM 602 C C . PHE A 1 76 ? 5.038 -8.006 -7.869 1.00 94.38 76 PHE A C 1
ATOM 604 O O . PHE A 1 76 ? 4.047 -7.887 -8.579 1.00 94.38 76 PHE A O 1
ATOM 611 N N . PHE A 1 77 ? 5.043 -8.781 -6.783 1.00 92.81 77 PHE A N 1
ATOM 612 C CA . PHE A 1 77 ? 4.023 -9.813 -6.559 1.00 92.81 77 PHE A CA 1
ATOM 613 C C . PHE A 1 77 ? 2.899 -9.412 -5.604 1.00 92.81 77 PHE A 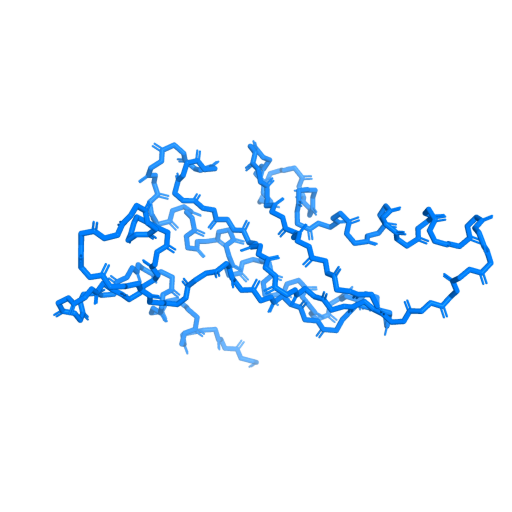C 1
ATOM 615 O O . PHE A 1 77 ? 1.791 -9.930 -5.720 1.00 92.81 77 PHE A O 1
ATOM 622 N N . CYS A 1 78 ? 3.163 -8.542 -4.629 1.00 91.12 78 CYS A N 1
ATOM 623 C CA . CYS A 1 78 ? 2.154 -8.171 -3.642 1.00 91.12 78 CYS A CA 1
ATOM 624 C C . CYS A 1 78 ? 2.490 -6.879 -2.898 1.00 91.12 78 CYS A C 1
ATOM 626 O O . CYS A 1 78 ? 3.657 -6.573 -2.636 1.00 91.12 78 CYS A O 1
ATOM 628 N N . PHE A 1 79 ? 1.437 -6.190 -2.462 1.00 90.25 79 PHE A N 1
ATOM 629 C CA . PHE A 1 79 ? 1.492 -5.297 -1.312 1.00 90.25 79 PHE A CA 1
ATOM 630 C C . PHE A 1 79 ? 1.205 -6.092 -0.038 1.00 90.25 79 PHE A C 1
ATOM 632 O O . PHE A 1 79 ? 0.290 -6.913 -0.017 1.00 90.25 79 PHE A O 1
ATOM 639 N N . SER A 1 80 ? 1.955 -5.806 1.026 1.00 90.62 80 SER A N 1
ATOM 640 C CA . SER A 1 80 ? 1.626 -6.243 2.385 1.00 90.62 80 SER A CA 1
ATOM 641 C C . SER A 1 80 ? 1.603 -5.013 3.287 1.00 90.62 80 SER A C 1
ATOM 643 O O . SER A 1 80 ? 2.557 -4.228 3.245 1.00 90.62 80 SER A O 1
ATOM 645 N N . PRO A 1 81 ? 0.538 -4.798 4.077 1.00 89.69 81 PRO A N 1
ATOM 646 C CA . PRO A 1 81 ? 0.479 -3.661 4.979 1.00 89.69 81 PRO A CA 1
ATOM 647 C C . PRO A 1 81 ? 1.466 -3.849 6.129 1.00 89.69 81 PRO A C 1
ATOM 649 O O . PRO A 1 81 ? 1.792 -4.978 6.489 1.00 89.69 81 PRO A O 1
ATOM 652 N N . TRP A 1 82 ? 1.906 -2.748 6.740 1.00 88.75 82 TRP A N 1
ATOM 653 C CA . TRP A 1 82 ? 2.796 -2.808 7.905 1.00 88.75 82 TRP A CA 1
ATOM 654 C C . TRP A 1 82 ? 2.231 -3.666 9.045 1.00 88.75 82 TRP A C 1
ATOM 656 O O . TRP A 1 82 ? 2.937 -4.516 9.581 1.00 88.75 82 TRP A O 1
ATOM 666 N N . LEU A 1 83 ? 0.961 -3.467 9.423 1.00 91.31 83 LEU A N 1
ATOM 667 C CA . LEU A 1 83 ? 0.406 -4.177 10.571 1.00 91.31 83 LEU A CA 1
ATOM 668 C C . LEU A 1 83 ? -1.110 -4.385 10.494 1.00 91.31 83 LEU A C 1
ATOM 670 O O . LEU A 1 83 ? -1.886 -3.437 10.388 1.00 91.31 83 LEU A O 1
ATOM 674 N N . LEU A 1 84 ? -1.540 -5.638 10.653 1.00 92.88 84 LEU A N 1
ATOM 675 C CA . LEU A 1 84 ? -2.957 -5.974 10.808 1.00 92.88 84 LEU A CA 1
ATOM 676 C C . LEU A 1 84 ? -3.443 -5.765 12.245 1.00 92.88 84 LEU A C 1
ATOM 678 O O . LEU A 1 84 ? -4.532 -5.241 12.447 1.00 92.88 84 LEU A O 1
ATOM 682 N N . THR A 1 85 ? -2.642 -6.141 13.244 1.00 94.75 85 THR A N 1
ATOM 683 C CA . THR A 1 85 ? -2.994 -6.032 14.667 1.00 94.75 85 THR A CA 1
ATOM 684 C C . THR A 1 85 ? -1.759 -5.786 15.527 1.00 94.75 85 THR A C 1
ATOM 686 O O . THR A 1 85 ? -0.670 -6.244 15.181 1.00 94.75 85 THR A O 1
ATOM 689 N N . ALA A 1 86 ? -1.926 -5.086 16.650 1.00 94.19 86 ALA A N 1
ATOM 690 C CA . ALA A 1 86 ? -0.885 -4.876 17.653 1.00 94.19 86 ALA A CA 1
ATOM 691 C C . ALA A 1 86 ? -1.427 -5.153 19.064 1.00 94.19 86 ALA A C 1
ATOM 693 O O . ALA A 1 86 ? -2.622 -4.970 19.294 1.00 94.19 86 ALA A O 1
ATOM 694 N N . PRO A 1 87 ? -0.570 -5.526 20.033 1.00 94.19 87 PRO A N 1
ATOM 695 C CA . PRO A 1 87 ? -0.958 -5.582 21.439 1.00 94.19 87 PRO A CA 1
ATOM 696 C C . PRO A 1 87 ? -1.383 -4.207 21.970 1.00 94.19 87 PRO A C 1
ATOM 698 O O . PRO A 1 87 ? -0.802 -3.184 21.590 1.00 94.19 87 PRO A O 1
ATOM 701 N N . ALA A 1 88 ? -2.343 -4.199 22.898 1.00 93.81 88 ALA A N 1
ATOM 702 C CA . ALA A 1 88 ? -2.779 -2.987 23.588 1.00 93.81 88 ALA A CA 1
ATOM 703 C C . ALA A 1 88 ? -1.615 -2.303 24.315 1.00 93.81 88 ALA A C 1
ATOM 705 O O . ALA A 1 88 ? -0.814 -2.962 24.982 1.00 93.81 88 ALA A O 1
ATOM 706 N N . GLY A 1 89 ? -1.525 -0.978 24.184 1.00 91.50 89 GLY A N 1
ATOM 707 C CA . GLY A 1 89 ? -0.464 -0.185 24.810 1.00 91.50 89 GLY A CA 1
ATOM 708 C C . GLY A 1 89 ? 0.898 -0.302 24.119 1.00 91.50 89 GLY A C 1
ATOM 709 O O . GLY A 1 89 ? 1.882 0.253 24.609 1.00 91.50 89 GLY A O 1
ATOM 710 N N . SER A 1 90 ? 0.980 -0.995 22.979 1.00 91.12 90 SER A N 1
ATOM 711 C CA . SER A 1 90 ? 2.170 -0.943 22.134 1.00 91.12 90 SER A CA 1
ATOM 712 C C . SER A 1 90 ? 2.208 0.366 21.339 1.00 91.12 90 SER A C 1
ATOM 714 O O . SER A 1 90 ? 1.180 0.874 20.896 1.00 91.12 90 SER A O 1
ATOM 716 N N . GLY A 1 91 ? 3.407 0.896 21.078 1.00 87.94 91 GLY A N 1
ATOM 717 C CA . GLY A 1 91 ? 3.577 2.088 20.229 1.00 87.94 91 GLY A CA 1
ATOM 718 C C . GLY A 1 91 ? 3.133 1.898 18.769 1.00 87.94 91 GLY A C 1
ATOM 719 O O . GLY A 1 91 ? 3.085 2.861 18.012 1.00 87.94 91 GLY A O 1
ATOM 720 N N . TRP A 1 92 ? 2.797 0.667 18.375 1.00 88.56 92 TRP A N 1
ATOM 721 C CA . TRP A 1 92 ? 2.396 0.280 17.021 1.00 88.56 92 TRP A CA 1
ATOM 722 C C . TRP A 1 92 ? 0.876 0.229 16.836 1.00 88.56 92 TRP A C 1
ATOM 724 O O . TRP A 1 92 ? 0.398 0.099 15.710 1.00 88.56 92 TRP A O 1
ATOM 734 N N . GLU A 1 93 ? 0.108 0.348 17.923 1.00 90.62 93 GLU A N 1
ATOM 735 C CA . GLU A 1 93 ? -1.354 0.230 17.923 1.00 90.62 93 GLU A CA 1
ATOM 736 C C . GLU A 1 93 ? -2.026 1.216 16.956 1.00 90.62 93 GLU A C 1
ATOM 738 O O . GLU A 1 93 ? -3.027 0.891 16.312 1.00 90.62 93 GLU A O 1
ATOM 743 N N . ASN A 1 94 ? -1.440 2.400 16.773 1.00 87.75 94 ASN A N 1
ATOM 744 C CA . ASN A 1 94 ? -1.955 3.407 15.849 1.00 87.75 94 ASN A CA 1
ATOM 745 C C . ASN A 1 94 ? -1.929 2.939 14.388 1.00 87.75 94 ASN A C 1
ATOM 747 O O . ASN A 1 94 ? -2.816 3.317 13.627 1.00 87.75 94 ASN A O 1
ATOM 751 N N . HIS A 1 95 ? -0.983 2.073 14.014 1.00 89.88 95 HIS A N 1
ATOM 752 C CA . HIS A 1 95 ? -0.828 1.591 12.639 1.00 89.88 95 HIS A CA 1
ATOM 753 C C . HIS A 1 95 ? -1.621 0.302 12.372 1.00 89.88 95 HIS A C 1
ATOM 755 O O . HIS A 1 95 ? -1.767 -0.095 11.219 1.00 89.88 95 HIS A O 1
ATOM 761 N N . ALA A 1 96 ? -2.150 -0.343 13.418 1.00 94.00 96 ALA A N 1
ATOM 762 C CA . ALA A 1 96 ? -2.955 -1.552 13.298 1.00 94.00 96 ALA A CA 1
ATOM 763 C C . ALA A 1 96 ? -4.312 -1.272 12.641 1.00 94.00 96 ALA A C 1
ATOM 765 O O . ALA A 1 96 ? -5.056 -0.395 13.101 1.00 94.00 96 ALA A O 1
ATOM 766 N N . TRP A 1 97 ? -4.662 -2.063 11.625 1.00 94.94 97 TRP A N 1
ATOM 767 C CA . TRP A 1 97 ? -5.985 -2.031 10.994 1.00 94.94 97 TRP A CA 1
ATOM 768 C C . TRP A 1 97 ? -7.096 -2.597 11.879 1.00 94.94 97 TRP A C 1
ATOM 770 O O . TRP A 1 97 ? -8.231 -2.138 11.796 1.00 94.94 97 TRP A O 1
ATOM 780 N N . ILE A 1 98 ? -6.773 -3.558 12.741 1.00 95.81 98 ILE A N 1
ATOM 781 C CA . ILE A 1 98 ? -7.681 -4.152 13.720 1.00 95.81 98 ILE A CA 1
ATOM 782 C C . ILE A 1 98 ? -7.117 -3.852 15.106 1.00 95.81 98 ILE A C 1
ATOM 784 O O . ILE A 1 98 ? -6.012 -4.280 15.461 1.00 95.81 98 ILE A O 1
ATOM 788 N N . LYS A 1 99 ? -7.873 -3.072 15.876 1.00 94.12 99 LYS A N 1
ATOM 789 C CA . LYS A 1 99 ? -7.505 -2.641 17.222 1.00 94.12 99 LYS A CA 1
ATOM 790 C C . LYS A 1 99 ? -7.601 -3.800 18.223 1.00 94.12 99 LYS A C 1
ATOM 792 O O . LYS A 1 99 ? -8.308 -4.775 17.961 1.00 94.12 99 LYS A O 1
ATOM 797 N N . PRO A 1 100 ? -6.910 -3.711 19.375 1.00 93.12 100 PRO A N 1
ATOM 798 C CA . PRO A 1 100 ? -6.932 -4.765 20.393 1.00 93.12 100 PRO A CA 1
ATOM 799 C C . PRO A 1 100 ? -8.334 -5.102 20.922 1.00 93.12 100 PRO A C 1
ATOM 801 O O . PRO A 1 100 ? -8.575 -6.227 21.349 1.00 93.12 100 PRO A O 1
ATOM 804 N N . ASP A 1 101 ? -9.256 -4.136 20.892 1.00 93.62 101 ASP A N 1
ATOM 805 C CA . ASP A 1 101 ? -10.662 -4.292 21.284 1.00 93.62 101 ASP A CA 1
ATOM 806 C C . ASP A 1 101 ? -11.553 -4.874 20.165 1.00 93.62 101 ASP A C 1
ATOM 808 O O . ASP A 1 101 ? -12.759 -5.027 20.348 1.00 93.62 101 ASP A O 1
ATOM 812 N N . GLY A 1 102 ? -10.969 -5.199 19.007 1.00 94.06 102 GLY A N 1
ATOM 813 C CA . GLY A 1 102 ? -11.668 -5.702 17.827 1.00 94.06 102 GLY A CA 1
ATOM 814 C C . GLY A 1 102 ? -12.236 -4.614 16.915 1.00 94.06 102 GLY A C 1
ATOM 815 O O . GLY A 1 102 ? -12.807 -4.947 15.878 1.00 94.06 102 GLY A O 1
ATOM 816 N N . LYS A 1 103 ? -12.080 -3.323 17.241 1.00 94.75 103 LYS A N 1
ATOM 817 C CA . LYS A 1 103 ? -12.506 -2.240 16.351 1.00 94.75 103 LYS A CA 1
ATOM 818 C C . LYS A 1 103 ? -11.670 -2.240 15.071 1.00 94.75 103 LYS A C 1
ATOM 820 O O . LYS A 1 103 ? -10.443 -2.232 15.104 1.00 94.75 103 LYS A O 1
ATOM 825 N N . GLU A 1 104 ? -12.341 -2.186 13.931 1.00 95.94 104 GLU A N 1
ATOM 826 C CA . GLU A 1 104 ? -11.705 -2.131 12.616 1.00 95.94 104 GLU A CA 1
ATOM 827 C C . GLU A 1 104 ? -11.514 -0.679 12.149 1.00 95.94 104 GLU A C 1
ATOM 829 O O . GLU A 1 104 ? -12.369 0.184 12.369 1.00 95.94 104 GLU A O 1
ATOM 834 N N . LEU A 1 105 ? -10.395 -0.406 11.475 1.00 95.19 105 LEU A N 1
ATOM 835 C CA . LEU A 1 105 ? -10.223 0.794 10.660 1.00 95.19 105 LEU A CA 1
ATOM 836 C C . LEU A 1 105 ? -11.037 0.674 9.356 1.00 95.19 105 LEU A C 1
ATOM 838 O O . LEU A 1 105 ? -11.243 -0.445 8.877 1.00 95.19 105 LEU A O 1
ATOM 842 N N . PRO A 1 106 ? -11.437 1.798 8.722 1.00 96.38 106 PRO A N 1
ATOM 843 C CA . PRO A 1 106 ? -12.263 1.779 7.506 1.00 96.38 106 PRO A CA 1
ATOM 844 C C . PRO A 1 106 ? -11.706 0.898 6.378 1.00 96.38 106 PRO A C 1
ATOM 846 O O . PRO A 1 106 ? -12.463 0.234 5.672 1.00 96.38 106 PRO A O 1
ATOM 849 N N . VAL A 1 107 ? -10.376 0.829 6.255 1.00 94.88 107 VAL A N 1
ATOM 850 C CA . VAL A 1 107 ? -9.667 0.014 5.255 1.00 94.88 107 VAL A CA 1
ATOM 851 C C . VAL A 1 107 ? -10.069 -1.462 5.271 1.00 94.88 107 VAL A C 1
ATOM 853 O O . VAL A 1 107 ? -10.184 -2.059 4.207 1.00 94.88 107 VAL A O 1
ATOM 856 N N . VAL A 1 108 ? -10.360 -2.043 6.441 1.00 94.81 108 VAL A N 1
ATOM 857 C CA . VAL A 1 108 ? -10.748 -3.459 6.550 1.00 94.81 108 VAL A CA 1
ATOM 858 C C . VAL A 1 108 ? -12.037 -3.721 5.778 1.00 94.81 108 VAL A C 1
ATOM 860 O O . VAL A 1 108 ? -12.114 -4.668 5.000 1.00 94.81 108 VAL A O 1
ATOM 863 N N . ARG A 1 109 ? -13.039 -2.851 5.949 1.00 93.81 109 ARG A N 1
ATOM 864 C CA . ARG A 1 109 ? -14.325 -2.971 5.255 1.00 93.81 109 ARG A CA 1
ATOM 865 C C . ARG A 1 109 ? -14.179 -2.695 3.767 1.00 93.81 109 ARG A C 1
ATOM 867 O O . ARG A 1 109 ? -14.663 -3.488 2.969 1.00 93.81 109 ARG A O 1
ATOM 874 N N . LYS A 1 110 ? -13.440 -1.646 3.392 1.00 94.44 110 LYS A N 1
ATOM 875 C CA . LYS A 1 110 ? -13.249 -1.314 1.975 1.00 94.44 110 LYS A CA 1
ATOM 876 C C . LYS A 1 110 ? -12.552 -2.429 1.194 1.00 94.44 110 LYS A C 1
ATOM 878 O O . LYS A 1 110 ? -12.949 -2.692 0.069 1.00 94.44 110 LYS A O 1
ATOM 883 N N . LEU A 1 111 ? -11.568 -3.114 1.786 1.00 90.69 111 LEU A N 1
ATOM 884 C CA . LEU A 1 111 ? -10.886 -4.243 1.141 1.00 90.69 111 LEU A CA 1
ATOM 885 C C . LEU A 1 111 ? -11.805 -5.451 0.910 1.00 90.69 111 LEU A C 1
ATOM 887 O O . LEU A 1 111 ? -11.649 -6.138 -0.094 1.00 90.69 111 LEU A O 1
ATOM 891 N N . ILE A 1 112 ? -12.761 -5.707 1.809 1.00 90.25 112 ILE A N 1
ATOM 892 C CA . ILE A 1 112 ? -13.768 -6.770 1.630 1.00 90.25 112 ILE A CA 1
ATOM 893 C C . ILE A 1 112 ? -14.699 -6.444 0.453 1.00 90.25 112 ILE A C 1
ATOM 895 O O . ILE A 1 112 ? -15.134 -7.349 -0.257 1.00 90.25 112 ILE A O 1
ATOM 899 N N . ASP A 1 113 ? -14.981 -5.159 0.243 1.00 88.00 113 ASP A N 1
ATOM 900 C CA . ASP A 1 113 ? -15.900 -4.679 -0.788 1.00 88.00 113 ASP A CA 1
ATOM 901 C C . ASP A 1 113 ? -15.245 -4.493 -2.170 1.00 88.00 113 ASP A C 1
ATOM 903 O O . ASP A 1 113 ? -15.959 -4.197 -3.135 1.00 88.00 113 ASP A O 1
ATOM 907 N N . ILE A 1 114 ? -13.921 -4.683 -2.302 1.00 81.88 114 ILE A N 1
ATOM 908 C CA . ILE A 1 114 ? -13.244 -4.685 -3.608 1.00 81.88 114 ILE A CA 1
ATOM 909 C C . ILE A 1 114 ? -13.846 -5.812 -4.452 1.00 81.88 114 ILE A C 1
ATOM 911 O O . ILE A 1 114 ? -13.683 -6.999 -4.165 1.00 81.88 114 ILE A O 1
ATOM 915 N N . LYS A 1 115 ? -14.569 -5.436 -5.507 1.00 64.62 115 LYS A N 1
ATOM 916 C CA . LYS A 1 115 ? -15.125 -6.386 -6.470 1.00 64.62 115 LYS A CA 1
ATOM 917 C C . LYS A 1 115 ? -14.055 -6.716 -7.505 1.00 64.62 115 LYS A C 1
ATOM 919 O O . LYS A 1 115 ? -13.582 -5.812 -8.188 1.00 64.62 115 LYS A O 1
ATOM 924 N N . ASN A 1 116 ? -13.704 -7.999 -7.599 1.00 55.75 116 ASN A N 1
ATOM 925 C CA . ASN A 1 116 ? -12.895 -8.548 -8.693 1.00 55.75 116 ASN A CA 1
ATOM 926 C C . ASN A 1 116 ? -13.608 -8.411 -10.042 1.00 55.75 116 ASN A C 1
ATOM 928 O O . ASN A 1 116 ? -14.846 -8.622 -10.070 1.00 55.75 116 ASN A O 1
#

Secondary structure (DSSP, 8-state):
-EEEEE-TT--TTTSTTTTTTHHHHHHHHHHHTT----BEEEEEE--GGGGTT-HHHHHHHHHHHHHHGGG--TTB-----S-SB--TT-TTGGG-SB-TTSPBPHHHHHHHT---